Protein AF-A0AAV0ZUQ1-F1 (afdb_monomer)

InterPro domains:
  IPR038005 Virus X resistance protein-like, coiled-coil domain [cd14798] (12-111)
  IPR041118 Disease resistance, N-terminal [PF18052] (11-97)

Organism: Vicia faba (NCBI:txid3906)

Sequence (121 aa):
MDPSYLFGTAQFFIDKLASLAAEELSLALGVKQDLHEIEAKLSFIKAVLLDAEQKQNQNNSLREWLKQIKHILSTAEDVIDDFQCEALRKQVVNTSGSARRKELEVWERLHLQKLCLMIRV

Solvent-accessible surface area (backbone atoms only — not comparable to full-atom values): 6803 Å² total; per-residue (Å²): 133,66,70,67,58,58,51,54,52,51,49,53,51,50,55,51,50,51,51,53,52,51,51,54,50,50,52,52,50,50,52,52,50,52,51,52,52,50,50,53,51,50,54,50,51,51,53,54,48,54,60,45,61,76,48,26,90,81,32,71,68,55,38,53,52,50,53,53,48,53,52,53,51,52,57,53,50,52,56,52,51,54,51,52,52,53,53,51,52,53,52,58,64,68,67,62,82,69,86,73,63,57,68,62,52,47,53,52,46,54,49,51,53,48,54,62,54,62,70,62,123

Mean predicted aligned error: 13.47 Å

Secondary structure (DSSP, 8-state):
--HHHHHHHHHHHHHHHHHHHHHHHHHHHHHHHHHHHHHHHHHHHHHHHHHHHHHGGG-HHHHHHHHHHHHHHHHHHHHHHHHHHHHHHHHHHHHTTSTTTHHHHHHHHHHHHHHHHHS--

Foldseek 3Di:
DDPVVVVVVVVVVVVVVVVVVVVVVVVVVVVVVVVVVVVVVVVVVVVVLVVLVVCCVVDVVSVVVSVVVVVVVVVVVVVVLVVVVVVVVVVLVVPCPDPDCVVVVVVVVVVVVVVSVVVVD

pLDDT: mean 75.83, std 14.56, range [42.53, 94.81]

Structure (mmCIF, N/CA/C/O backbone):
data_AF-A0AAV0ZUQ1-F1
#
_entry.id   AF-A0AAV0ZUQ1-F1
#
loop_
_atom_site.group_PDB
_atom_site.id
_atom_site.type_symbol
_atom_site.label_atom_id
_atom_site.label_alt_id
_atom_site.label_comp_id
_atom_site.label_asym_id
_atom_site.label_entity_id
_atom_site.label_seq_id
_atom_site.pdbx_PDB_ins_code
_atom_site.Cartn_x
_atom_site.Cartn_y
_atom_site.Cartn_z
_atom_site.occupancy
_atom_site.B_iso_or_equiv
_atom_site.auth_seq_id
_atom_site.auth_comp_id
_atom_site.auth_asym_id
_atom_site.auth_atom_id
_atom_site.pdbx_PDB_model_num
ATOM 1 N N . MET A 1 1 ? 20.811 -2.745 -50.860 1.00 56.34 1 MET A N 1
ATOM 2 C CA . MET A 1 1 ? 19.714 -3.069 -49.926 1.00 56.34 1 MET A CA 1
ATOM 3 C C . MET A 1 1 ? 18.534 -2.190 -50.281 1.00 56.34 1 MET A C 1
ATOM 5 O O . MET A 1 1 ? 18.757 -1.015 -50.537 1.00 56.34 1 MET A O 1
ATOM 9 N N . ASP A 1 2 ? 17.336 -2.761 -50.362 1.00 68.69 2 ASP A N 1
ATOM 10 C CA . ASP A 1 2 ? 16.114 -2.026 -50.699 1.00 68.69 2 ASP A CA 1
ATOM 11 C C . ASP A 1 2 ? 15.679 -1.145 -49.503 1.00 68.69 2 ASP A C 1
ATOM 13 O O . ASP A 1 2 ? 15.557 -1.669 -48.391 1.00 68.69 2 ASP A O 1
ATOM 17 N N . PRO A 1 3 ? 15.468 0.174 -49.687 1.00 64.94 3 PRO A N 1
ATOM 18 C CA . PRO A 1 3 ? 14.940 1.070 -48.654 1.00 64.94 3 PRO A CA 1
ATOM 19 C C . PRO A 1 3 ? 13.660 0.572 -47.959 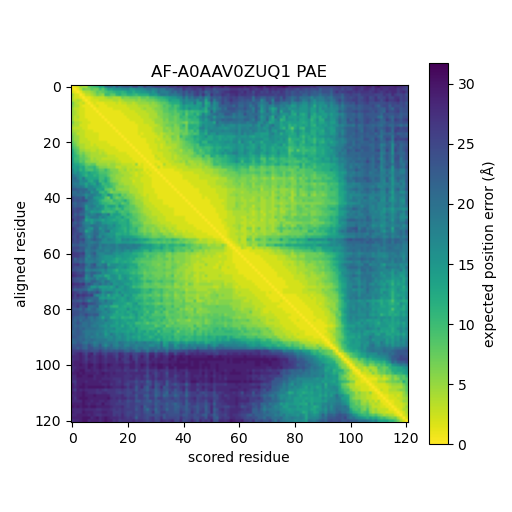1.00 64.94 3 PRO A C 1
ATOM 21 O O . PRO A 1 3 ? 13.445 0.879 -46.785 1.00 64.94 3 PRO A O 1
ATOM 24 N N . SER A 1 4 ? 12.840 -0.233 -48.645 1.00 72.06 4 SER A N 1
ATOM 25 C CA . SER A 1 4 ? 11.603 -0.815 -48.103 1.00 72.06 4 SER A CA 1
ATOM 26 C C . SER A 1 4 ? 11.843 -1.762 -46.914 1.00 72.06 4 SER A C 1
ATOM 28 O O . SER A 1 4 ? 11.047 -1.802 -45.973 1.00 72.06 4 SER A O 1
ATOM 30 N N . TYR A 1 5 ? 12.981 -2.464 -46.899 1.00 81.44 5 TYR A N 1
ATOM 31 C CA . TYR A 1 5 ? 13.359 -3.396 -45.833 1.00 81.44 5 TYR A CA 1
ATOM 32 C C . TYR A 1 5 ? 13.721 -2.667 -44.532 1.00 81.44 5 TYR A C 1
ATOM 34 O O . TYR A 1 5 ? 13.307 -3.071 -43.442 1.00 81.44 5 TYR A O 1
ATOM 42 N N . LEU A 1 6 ? 14.472 -1.566 -44.642 1.00 82.25 6 LEU A N 1
ATOM 43 C CA . LEU A 1 6 ? 14.847 -0.740 -43.491 1.00 82.25 6 LEU A CA 1
ATOM 44 C C . LEU A 1 6 ? 13.622 -0.055 -42.884 1.00 82.25 6 LEU A C 1
ATOM 46 O O . LEU A 1 6 ? 13.486 -0.023 -41.663 1.00 82.25 6 LEU A O 1
ATOM 50 N N . PHE A 1 7 ? 12.712 0.427 -43.734 1.00 86.19 7 PHE A N 1
ATOM 51 C CA . PHE A 1 7 ? 11.444 0.999 -43.296 1.00 86.19 7 PHE A CA 1
ATOM 52 C C . PHE A 1 7 ? 10.581 -0.028 -42.549 1.00 86.19 7 PHE A C 1
ATOM 54 O O . PHE A 1 7 ? 10.159 0.239 -41.426 1.00 86.19 7 PHE A O 1
ATOM 61 N N . GLY A 1 8 ? 10.379 -1.224 -43.115 1.00 88.56 8 GLY A N 1
ATOM 62 C CA . GLY A 1 8 ? 9.594 -2.278 -42.462 1.00 88.56 8 GLY A CA 1
ATOM 63 C C . GLY A 1 8 ? 10.193 -2.729 -41.127 1.00 88.56 8 GLY A C 1
ATOM 64 O O . GLY A 1 8 ? 9.471 -2.931 -40.152 1.00 88.56 8 GLY A O 1
ATOM 65 N N . THR A 1 9 ? 11.524 -2.808 -41.051 1.00 88.44 9 THR A N 1
ATOM 66 C CA . THR A 1 9 ? 12.229 -3.129 -39.802 1.00 88.44 9 THR A CA 1
ATOM 67 C C . THR A 1 9 ? 12.035 -2.030 -38.754 1.00 88.44 9 THR A C 1
ATOM 69 O O . THR A 1 9 ? 11.715 -2.332 -37.608 1.00 88.44 9 THR A O 1
ATOM 72 N N . ALA A 1 10 ? 12.191 -0.757 -39.130 1.00 89.81 10 ALA A N 1
ATOM 73 C CA . ALA A 1 10 ? 11.981 0.367 -38.219 1.00 89.81 10 ALA A CA 1
ATOM 74 C C . ALA A 1 10 ? 10.535 0.419 -37.702 1.00 89.81 10 ALA A C 1
ATOM 76 O O . ALA A 1 10 ? 10.327 0.561 -36.497 1.00 89.81 10 ALA A O 1
ATOM 77 N N . GLN A 1 11 ? 9.553 0.227 -38.587 1.00 91.12 11 GLN A N 1
ATOM 78 C CA . GLN A 1 11 ? 8.138 0.203 -38.220 1.00 91.12 11 GLN A CA 1
ATOM 79 C C . GLN A 1 11 ? 7.830 -0.918 -37.218 1.00 91.12 11 GLN A C 1
ATOM 81 O O . GLN A 1 11 ? 7.201 -0.663 -36.196 1.00 91.12 11 GLN A O 1
ATOM 86 N N . PHE A 1 12 ? 8.359 -2.127 -37.438 1.00 93.19 12 PHE A N 1
ATOM 87 C CA . PHE A 1 12 ? 8.193 -3.249 -36.510 1.00 93.19 12 PHE A CA 1
ATOM 88 C C . PHE A 1 12 ? 8.673 -2.921 -35.085 1.00 93.19 12 PHE A C 1
ATOM 90 O O . PHE A 1 12 ? 7.995 -3.240 -34.106 1.00 93.19 12 PHE A O 1
ATOM 97 N N . PHE A 1 13 ? 9.835 -2.275 -34.945 1.00 94.81 13 PHE A N 1
ATOM 98 C CA . PHE A 1 13 ? 10.343 -1.888 -33.627 1.00 94.81 13 PHE A CA 1
ATOM 99 C C . PHE A 1 13 ? 9.531 -0.758 -32.991 1.00 94.81 13 PHE A C 1
ATOM 101 O O . PHE A 1 13 ? 9.321 -0.793 -31.779 1.00 94.81 13 PHE A O 1
ATOM 108 N N . ILE A 1 14 ? 9.055 0.209 -33.781 1.00 92.94 14 ILE A N 1
ATOM 109 C CA . ILE A 1 14 ? 8.173 1.282 -33.300 1.00 92.94 14 ILE A CA 1
ATOM 110 C C . ILE A 1 14 ? 6.885 0.689 -32.728 1.00 92.94 14 ILE A C 1
ATOM 112 O O . ILE A 1 14 ? 6.536 0.991 -31.589 1.00 92.94 14 ILE A O 1
ATOM 116 N N . ASP A 1 15 ? 6.231 -0.204 -33.468 1.00 90.56 15 ASP A N 1
ATOM 117 C CA . ASP A 1 15 ? 4.979 -0.831 -33.037 1.00 90.56 15 ASP A CA 1
ATOM 118 C C . ASP A 1 15 ? 5.187 -1.665 -31.768 1.00 90.56 15 ASP A C 1
ATOM 120 O O . ASP A 1 15 ? 4.400 -1.595 -30.821 1.00 90.56 15 ASP A O 1
ATOM 124 N N . LYS A 1 16 ? 6.302 -2.404 -31.699 1.00 93.56 16 LYS A N 1
ATOM 125 C CA . LYS A 1 16 ? 6.652 -3.196 -30.517 1.00 93.56 16 LYS A CA 1
ATOM 126 C C . LYS A 1 16 ? 6.902 -2.322 -29.287 1.00 93.56 16 LYS A C 1
ATOM 128 O O . LYS A 1 16 ? 6.423 -2.651 -28.205 1.00 93.56 16 LYS A O 1
ATOM 133 N N . LEU A 1 17 ? 7.635 -1.219 -29.432 1.00 93.00 17 LEU A N 1
ATOM 134 C CA . LEU A 1 17 ? 7.886 -0.282 -28.333 1.00 93.00 17 LEU A CA 1
ATOM 135 C C . LEU A 1 17 ? 6.605 0.426 -27.888 1.00 93.00 17 LEU A C 1
ATOM 137 O O . LEU A 1 17 ? 6.394 0.587 -26.689 1.00 93.00 17 LEU A O 1
ATOM 141 N N . ALA A 1 18 ? 5.740 0.805 -28.830 1.00 89.50 18 ALA A N 1
ATOM 1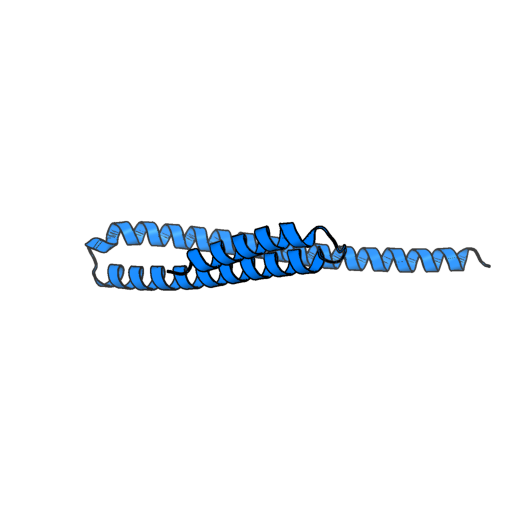42 C CA . ALA A 1 18 ? 4.446 1.403 -28.527 1.00 89.50 18 ALA A CA 1
ATOM 143 C C . ALA A 1 18 ? 3.547 0.439 -27.735 1.00 89.50 18 ALA A C 1
ATOM 145 O O . ALA A 1 18 ? 2.953 0.851 -26.742 1.00 89.50 18 ALA A O 1
ATOM 146 N N . SER A 1 19 ? 3.502 -0.844 -28.118 1.00 92.31 19 SER A N 1
ATOM 147 C CA . SER A 1 19 ? 2.755 -1.879 -27.386 1.00 92.31 19 SER A CA 1
ATOM 148 C C . SER A 1 19 ? 3.272 -2.050 -25.959 1.00 92.31 19 SER A C 1
ATOM 150 O O . SER A 1 19 ? 2.490 -1.997 -25.015 1.00 92.31 19 SER A O 1
ATOM 152 N N . LEU A 1 20 ? 4.592 -2.186 -25.788 1.00 90.38 20 LEU A N 1
ATOM 153 C CA . LEU A 1 20 ? 5.204 -2.327 -24.463 1.00 90.38 20 LEU A CA 1
ATOM 154 C C . LEU A 1 20 ? 4.936 -1.096 -23.586 1.00 90.38 20 LEU A C 1
ATOM 156 O O . LEU A 1 20 ? 4.574 -1.230 -22.422 1.00 90.38 20 LEU A O 1
ATOM 160 N N . ALA A 1 21 ? 5.057 0.110 -24.147 1.00 87.69 21 ALA A N 1
ATOM 161 C CA . ALA A 1 21 ? 4.749 1.340 -23.426 1.00 87.69 21 ALA A CA 1
ATOM 162 C C . ALA A 1 21 ? 3.268 1.417 -23.015 1.00 87.69 21 ALA A C 1
ATOM 164 O O . ALA A 1 21 ? 2.962 1.875 -21.915 1.00 87.69 21 ALA A O 1
ATOM 165 N N . ALA A 1 22 ? 2.350 0.960 -23.872 1.00 88.81 22 ALA A N 1
ATOM 166 C CA . ALA A 1 22 ? 0.922 0.931 -23.572 1.00 88.81 22 ALA A CA 1
ATOM 167 C C . ALA A 1 22 ? 0.579 -0.067 -22.451 1.00 88.81 22 ALA A C 1
ATOM 169 O O . ALA A 1 22 ? -0.243 0.249 -21.587 1.00 88.81 22 ALA A O 1
ATOM 170 N N . GLU A 1 23 ? 1.216 -1.239 -22.435 1.00 89.31 23 GLU A N 1
ATOM 171 C CA . GLU A 1 23 ? 1.063 -2.243 -21.374 1.00 89.31 23 GLU A CA 1
ATOM 172 C C . GLU A 1 23 ? 1.553 -1.708 -20.022 1.00 89.31 23 GLU A C 1
ATOM 174 O O . GLU A 1 23 ? 0.801 -1.721 -19.047 1.00 89.31 23 GLU A O 1
ATOM 179 N N . GLU A 1 24 ? 2.766 -1.151 -19.977 1.00 87.00 24 GLU A N 1
ATOM 180 C CA . GLU A 1 24 ? 3.344 -0.558 -18.762 1.00 87.00 24 GLU A CA 1
ATOM 181 C C . GLU A 1 24 ? 2.491 0.602 -18.225 1.00 87.00 24 GLU A C 1
ATOM 183 O O . GLU A 1 24 ? 2.215 0.684 -17.026 1.00 87.00 24 GLU A O 1
ATOM 188 N N . LEU A 1 25 ? 2.002 1.481 -19.108 1.00 89.56 25 LEU A N 1
ATOM 189 C CA . LEU A 1 25 ? 1.095 2.567 -18.724 1.00 89.56 25 LEU A CA 1
ATOM 190 C C . LEU A 1 25 ? -0.229 2.037 -18.171 1.00 89.56 25 LEU A C 1
ATOM 192 O O . LEU A 1 25 ? -0.733 2.575 -17.186 1.00 89.56 25 LEU A O 1
ATOM 196 N N . SER A 1 26 ? -0.787 0.989 -18.777 1.00 89.06 26 SER A N 1
ATOM 197 C CA . SER A 1 26 ? -2.038 0.378 -18.319 1.00 89.06 26 SER A CA 1
ATOM 198 C C . SER A 1 26 ? -1.880 -0.240 -16.930 1.00 89.06 26 SER A C 1
ATOM 200 O O . SER A 1 26 ? -2.731 -0.020 -16.069 1.00 89.06 26 SER A O 1
ATOM 202 N N . LEU A 1 27 ? -0.769 -0.940 -16.679 1.00 90.69 27 LEU A N 1
ATOM 203 C CA . LEU A 1 27 ? -0.438 -1.471 -15.354 1.00 90.69 27 LEU A CA 1
ATOM 204 C C . LEU A 1 27 ? -0.274 -0.344 -14.328 1.00 90.69 27 LEU A C 1
ATOM 206 O O . LEU A 1 27 ? -0.876 -0.398 -13.258 1.00 90.69 27 LEU A O 1
ATOM 210 N N . ALA A 1 28 ? 0.482 0.707 -14.659 1.00 86.44 28 ALA A N 1
ATOM 211 C CA . ALA A 1 28 ? 0.697 1.842 -13.764 1.00 86.44 28 ALA A CA 1
ATOM 212 C C . ALA A 1 28 ? -0.610 2.586 -13.430 1.00 86.44 28 ALA A C 1
ATOM 214 O O . ALA A 1 28 ? -0.834 2.967 -12.278 1.00 86.44 28 ALA A O 1
ATOM 215 N N . LEU A 1 29 ? -1.489 2.780 -14.419 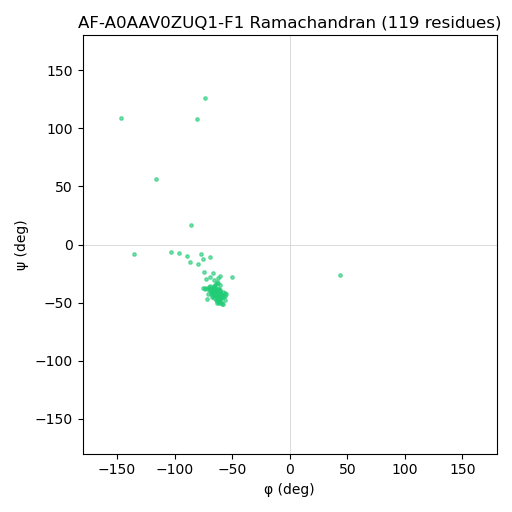1.00 89.25 29 LEU A N 1
ATOM 216 C CA . LEU A 1 29 ? -2.811 3.374 -14.215 1.00 89.25 29 LEU A CA 1
ATOM 217 C C . LEU A 1 29 ? -3.716 2.476 -13.367 1.00 89.25 29 LEU A C 1
ATOM 219 O O . LEU A 1 29 ? -4.378 2.994 -12.469 1.00 89.25 29 LEU A O 1
ATOM 223 N N . GLY A 1 30 ? -3.704 1.161 -13.605 1.00 90.25 30 GLY A N 1
ATOM 224 C CA . GLY A 1 30 ? -4.432 0.183 -12.794 1.00 90.25 30 GLY A CA 1
ATOM 225 C C . GLY A 1 30 ? -4.011 0.242 -11.326 1.00 90.25 30 GLY A C 1
ATOM 226 O O . GLY A 1 30 ? -4.843 0.485 -10.458 1.00 90.25 30 GLY A O 1
ATOM 227 N N . VAL A 1 31 ? -2.704 0.179 -11.053 1.00 84.38 31 VAL A N 1
ATOM 228 C CA . VAL A 1 31 ? -2.154 0.304 -9.690 1.00 84.38 31 VAL A CA 1
ATOM 229 C C . VAL A 1 31 ? -2.544 1.634 -9.037 1.00 84.38 31 VAL A C 1
ATOM 231 O O . VAL A 1 31 ? -2.893 1.670 -7.858 1.00 84.38 31 VAL A O 1
ATOM 234 N N . LYS A 1 32 ? -2.512 2.745 -9.786 1.00 79.81 32 LYS A N 1
ATOM 235 C CA . LYS A 1 32 ? -2.935 4.056 -9.271 1.00 79.81 32 LYS A CA 1
ATOM 236 C C . LYS A 1 32 ? -4.414 4.061 -8.877 1.00 79.81 32 LYS A C 1
ATOM 238 O O . LYS A 1 32 ? -4.771 4.664 -7.865 1.00 79.81 32 LYS A O 1
ATOM 243 N N . GLN A 1 33 ? -5.265 3.429 -9.679 1.00 90.69 33 GLN A N 1
ATOM 244 C CA . GLN A 1 33 ? -6.694 3.327 -9.407 1.00 90.69 33 GLN A CA 1
ATOM 245 C C . GLN A 1 33 ? -6.967 2.453 -8.178 1.00 90.69 33 GLN A C 1
ATOM 247 O O . GLN A 1 33 ? -7.714 2.881 -7.297 1.00 90.69 33 GLN A O 1
ATOM 252 N N . ASP A 1 34 ? -6.302 1.302 -8.072 1.00 85.75 34 ASP A N 1
ATOM 253 C CA . ASP A 1 34 ? -6.397 0.415 -6.910 1.00 85.75 34 ASP A CA 1
ATOM 254 C C . ASP A 1 34 ? -5.978 1.138 -5.623 1.00 85.75 34 ASP A C 1
ATOM 256 O O . ASP A 1 34 ? -6.671 1.063 -4.606 1.00 85.75 34 ASP A O 1
ATOM 260 N N . LEU 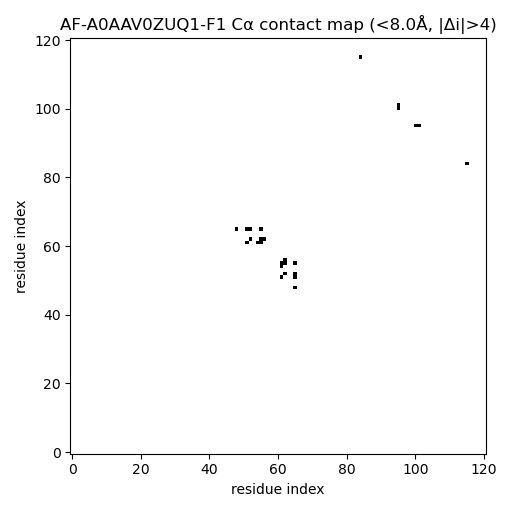A 1 35 ? -4.881 1.905 -5.668 1.00 79.69 35 LEU A N 1
ATOM 261 C CA . LEU A 1 35 ? -4.414 2.689 -4.523 1.00 79.69 35 LEU A CA 1
ATOM 262 C C . LEU A 1 35 ? -5.452 3.727 -4.077 1.00 79.69 35 LEU A C 1
ATOM 264 O O . LEU A 1 35 ? -5.714 3.857 -2.883 1.00 79.69 35 LEU A O 1
ATOM 268 N N . HIS A 1 36 ? -6.075 4.431 -5.024 1.00 86.06 36 HIS A N 1
ATOM 269 C CA . HIS A 1 36 ? -7.127 5.400 -4.720 1.00 86.06 36 HIS A CA 1
ATOM 270 C C . HIS A 1 36 ? -8.374 4.728 -4.118 1.00 86.06 36 HIS A C 1
ATOM 272 O O . HIS A 1 36 ? -9.003 5.264 -3.205 1.00 86.06 36 HIS A O 1
ATOM 278 N N . GLU A 1 37 ? -8.743 3.534 -4.590 1.00 89.94 37 GLU A N 1
ATOM 279 C CA . GLU A 1 37 ? -9.851 2.768 -4.010 1.00 89.94 37 GLU A CA 1
ATOM 280 C C . GLU A 1 37 ? -9.536 2.303 -2.579 1.00 89.94 37 GLU A C 1
ATOM 282 O O . GLU A 1 37 ? -10.390 2.391 -1.690 1.00 89.94 37 GLU A O 1
ATOM 287 N N . ILE A 1 38 ? -8.305 1.849 -2.333 1.00 83.19 38 ILE A N 1
ATOM 288 C CA . ILE A 1 38 ? -7.823 1.495 -0.994 1.00 83.19 38 ILE A CA 1
ATOM 289 C C . ILE A 1 38 ? -7.861 2.722 -0.071 1.00 83.19 38 ILE A C 1
ATOM 291 O O . ILE A 1 38 ? -8.381 2.623 1.041 1.00 83.19 38 ILE A O 1
ATOM 295 N N . GLU A 1 39 ? -7.396 3.887 -0.527 1.00 81.25 39 GLU A N 1
ATOM 296 C CA . GLU A 1 39 ? -7.429 5.141 0.239 1.00 81.25 39 GLU A CA 1
ATOM 297 C C . GLU A 1 39 ? -8.861 5.546 0.626 1.00 81.25 39 GLU A C 1
ATOM 299 O O . GLU A 1 39 ? -9.131 5.892 1.784 1.00 81.25 39 GLU A O 1
ATOM 304 N N . ALA A 1 40 ? -9.808 5.441 -0.311 1.00 88.12 40 ALA A N 1
ATOM 305 C CA . ALA A 1 40 ? -11.216 5.727 -0.055 1.00 88.12 40 ALA A CA 1
ATOM 306 C C . ALA A 1 40 ? -11.817 4.765 0.988 1.00 88.12 40 ALA A C 1
ATOM 308 O O . ALA A 1 40 ? -12.498 5.201 1.923 1.00 88.12 40 ALA A O 1
ATOM 309 N N . LYS A 1 41 ? -11.528 3.461 0.877 1.00 83.50 41 LYS A N 1
ATOM 310 C CA . LYS A 1 41 ? -11.973 2.445 1.848 1.00 83.50 41 LYS A CA 1
ATOM 311 C C . LYS A 1 41 ? -11.383 2.689 3.236 1.00 83.50 41 LYS A C 1
ATOM 313 O O . LYS A 1 41 ? -12.114 2.634 4.224 1.00 83.50 41 LYS A O 1
ATOM 318 N N . LEU A 1 42 ? -10.091 3.000 3.327 1.00 82.75 42 LEU A N 1
ATOM 319 C CA . LEU A 1 42 ? -9.432 3.294 4.602 1.00 82.75 42 LEU A CA 1
ATOM 320 C C . LEU A 1 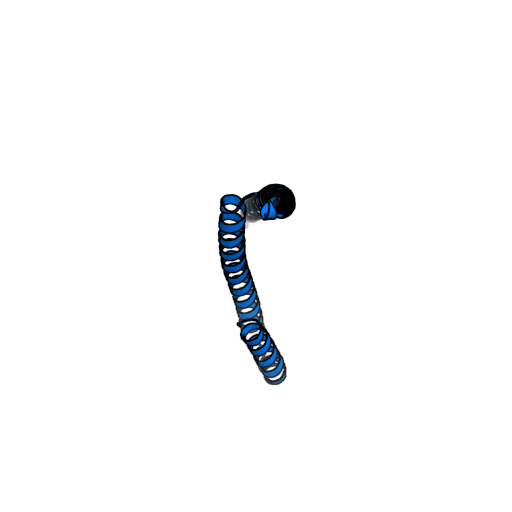42 ? -9.985 4.570 5.243 1.00 82.75 42 LEU A C 1
ATOM 322 O O . LEU A 1 42 ? -10.204 4.598 6.453 1.00 82.75 42 LEU A O 1
ATOM 326 N N . SER A 1 43 ? -10.291 5.594 4.444 1.00 82.44 43 SER A N 1
ATOM 327 C CA . SER A 1 43 ? -10.948 6.817 4.925 1.00 82.44 43 SER A CA 1
ATOM 328 C C . SER A 1 43 ? -12.330 6.531 5.514 1.00 82.44 43 SER A C 1
ATOM 330 O O . SER A 1 43 ? -12.665 7.042 6.584 1.00 82.44 43 SER A O 1
ATOM 332 N N . PHE A 1 44 ? -13.113 5.663 4.866 1.00 82.69 44 PHE A N 1
ATOM 333 C CA . PHE A 1 44 ? -14.401 5.214 5.393 1.00 82.69 44 PHE A CA 1
ATOM 334 C C . PHE A 1 44 ? -14.245 4.440 6.710 1.00 82.69 44 PHE A C 1
ATOM 336 O O . PHE A 1 44 ? -14.911 4.761 7.695 1.00 82.69 44 PHE A O 1
ATOM 343 N N . ILE A 1 45 ? -13.328 3.467 6.764 1.00 80.81 45 ILE A N 1
ATOM 344 C CA . ILE A 1 45 ? -13.036 2.697 7.984 1.00 80.81 45 ILE A CA 1
ATOM 345 C C . ILE A 1 45 ? -12.614 3.635 9.119 1.00 80.81 45 ILE A C 1
ATOM 347 O O . ILE A 1 45 ? -13.118 3.512 10.233 1.00 80.81 45 ILE A O 1
ATOM 351 N N . LYS A 1 46 ? -11.751 4.619 8.843 1.00 77.88 46 LYS A N 1
ATOM 352 C CA . LYS A 1 46 ? -11.319 5.623 9.822 1.00 77.88 46 LYS A CA 1
ATOM 353 C C . LYS A 1 46 ? -12.500 6.404 10.399 1.00 77.88 46 LYS A C 1
ATOM 355 O O . LYS A 1 46 ? -12.559 6.579 11.612 1.00 77.88 46 LYS A O 1
ATOM 360 N N . ALA A 1 47 ? -13.440 6.845 9.563 1.00 79.75 47 ALA A N 1
ATOM 361 C CA . ALA A 1 47 ? -14.635 7.547 10.031 1.00 79.75 47 ALA A CA 1
ATOM 362 C C . ALA A 1 47 ? -15.486 6.663 10.961 1.00 79.75 47 ALA A C 1
ATOM 364 O O . ALA A 1 47 ? -15.854 7.092 12.053 1.00 79.75 47 ALA A O 1
ATOM 365 N N . VAL A 1 48 ? -15.716 5.400 10.581 1.00 83.75 48 VAL A N 1
ATOM 366 C CA . VAL A 1 48 ? -16.456 4.433 11.412 1.00 83.75 48 VAL A CA 1
ATOM 367 C C . VAL A 1 48 ? -15.744 4.174 12.743 1.00 83.75 48 VAL A C 1
ATOM 369 O O . VAL A 1 48 ? -16.395 4.111 13.786 1.00 83.75 48 VAL A O 1
ATOM 372 N N . LEU A 1 49 ? -14.415 4.044 12.733 1.00 79.94 49 LEU A N 1
ATOM 373 C CA . LEU A 1 49 ? -13.627 3.830 13.948 1.00 79.94 49 LEU A CA 1
ATOM 374 C C . LEU A 1 49 ? -13.660 5.039 14.885 1.00 79.94 49 LEU A C 1
ATOM 376 O O . LEU A 1 49 ? -13.794 4.845 16.090 1.00 79.94 49 LEU A O 1
ATOM 380 N N . LEU A 1 50 ? -13.600 6.264 14.353 1.00 80.81 50 LEU A N 1
ATOM 381 C CA . LEU A 1 50 ? -13.725 7.490 15.149 1.00 80.81 50 LEU A CA 1
ATOM 382 C C . LEU A 1 50 ? -15.084 7.564 15.854 1.00 80.81 50 LEU A C 1
ATOM 384 O O . LEU A 1 50 ? -15.146 7.801 17.063 1.00 80.81 50 LEU A O 1
ATOM 388 N N . ASP A 1 51 ? -16.167 7.296 15.126 1.00 82.12 51 ASP A N 1
ATOM 389 C CA . ASP A 1 51 ? -17.520 7.268 15.685 1.00 82.12 51 ASP A CA 1
ATOM 390 C C . ASP A 1 51 ? -17.685 6.170 16.745 1.00 82.12 51 ASP A C 1
ATOM 392 O O . ASP A 1 51 ? -18.347 6.364 17.772 1.00 82.12 51 ASP A O 1
ATOM 396 N N . ALA A 1 52 ? -17.089 5.001 16.505 1.00 79.44 52 ALA A N 1
ATOM 397 C CA . ALA A 1 52 ? -17.111 3.883 17.434 1.00 79.44 52 ALA A CA 1
ATOM 398 C C . ALA A 1 52 ? -16.310 4.184 18.711 1.00 79.44 52 ALA A C 1
ATOM 400 O O . ALA A 1 52 ? -16.772 3.878 19.813 1.00 79.44 52 ALA A O 1
ATOM 401 N N . GLU A 1 53 ? -15.140 4.814 18.597 1.00 78.69 53 GLU A N 1
ATOM 402 C CA . GLU A 1 53 ? -14.273 5.138 19.732 1.00 78.69 53 GLU A CA 1
ATOM 403 C C . GLU A 1 53 ? -14.918 6.155 20.683 1.00 78.69 53 GLU A C 1
ATOM 405 O O . GLU A 1 53 ? -14.817 6.006 21.904 1.00 78.69 53 GLU A O 1
ATOM 410 N N . GLN A 1 54 ? -15.678 7.119 20.152 1.00 88.31 54 GLN A N 1
ATOM 411 C CA . GLN A 1 54 ? -16.476 8.055 20.956 1.00 88.31 54 GLN A CA 1
ATOM 412 C C . GLN A 1 54 ? -17.560 7.348 21.785 1.00 88.31 54 GLN A C 1
ATOM 414 O O . GLN A 1 54 ? -17.884 7.771 22.896 1.00 88.31 54 GLN A O 1
ATOM 419 N N . LYS A 1 55 ? -18.115 6.248 21.263 1.00 86.81 55 LYS A N 1
ATOM 420 C CA . LYS A 1 55 ? -19.223 5.498 21.880 1.00 86.81 55 LYS A CA 1
ATOM 421 C C . LYS A 1 55 ? -18.754 4.302 22.716 1.00 86.81 55 LYS A C 1
ATOM 423 O O . LYS A 1 55 ? -19.557 3.697 23.427 1.00 86.81 55 LYS A O 1
ATOM 428 N N . GLN A 1 56 ? -17.460 3.966 22.692 1.00 81.50 56 GLN A N 1
ATOM 429 C CA . GLN A 1 56 ? -16.929 2.728 23.284 1.00 81.50 56 GLN A CA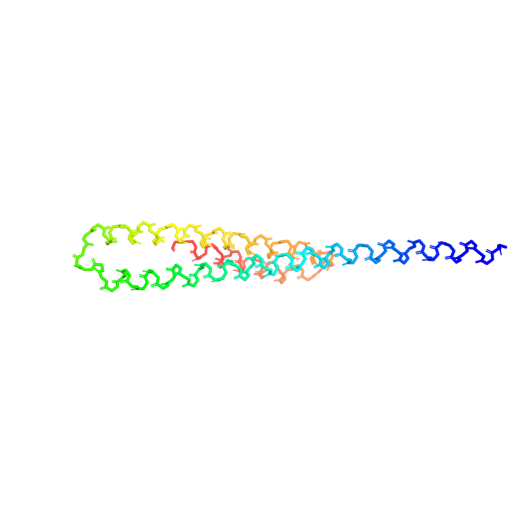 1
ATOM 430 C C . GLN A 1 56 ? -17.161 2.600 24.797 1.00 81.50 56 GLN A C 1
ATOM 432 O O . GLN A 1 56 ? -17.215 1.496 25.333 1.00 81.50 56 GLN A O 1
ATOM 437 N N . ASN A 1 57 ? -17.275 3.720 25.515 1.00 83.44 57 ASN A N 1
ATOM 438 C CA . ASN A 1 57 ? -17.454 3.717 26.970 1.00 83.44 57 ASN A CA 1
ATOM 439 C C . ASN A 1 57 ? -18.873 3.338 27.399 1.00 83.44 57 ASN A C 1
ATOM 441 O O . ASN A 1 57 ? -19.098 3.050 28.569 1.00 83.44 57 ASN A O 1
ATOM 445 N N . GLN A 1 58 ? -19.808 3.322 26.451 1.00 87.06 58 GLN A N 1
ATOM 446 C CA . GLN A 1 58 ? -21.220 3.039 26.686 1.00 87.06 58 GLN A CA 1
ATOM 447 C C . GLN A 1 58 ? -21.602 1.615 26.256 1.00 87.06 58 GLN A C 1
ATOM 449 O O . GLN A 1 58 ? -22.723 1.181 26.505 1.00 87.06 58 GLN A O 1
ATOM 454 N N . ASN A 1 59 ? -20.689 0.873 25.615 1.00 88.00 59 ASN A N 1
ATOM 455 C CA . ASN A 1 59 ? -20.963 -0.466 25.104 1.00 88.00 59 ASN A CA 1
ATOM 456 C C . ASN A 1 59 ? -19.719 -1.369 25.178 1.00 88.00 59 ASN A C 1
ATOM 458 O O . ASN A 1 59 ? -18.781 -1.236 24.392 1.00 88.00 59 ASN A O 1
ATOM 462 N N . ASN A 1 60 ? -19.753 -2.341 26.094 1.00 87.88 60 ASN A N 1
ATOM 463 C CA . ASN A 1 60 ? -18.663 -3.299 26.302 1.00 87.88 60 ASN A CA 1
ATOM 464 C C . ASN A 1 60 ? -18.365 -4.155 25.059 1.00 87.88 60 ASN A C 1
ATOM 466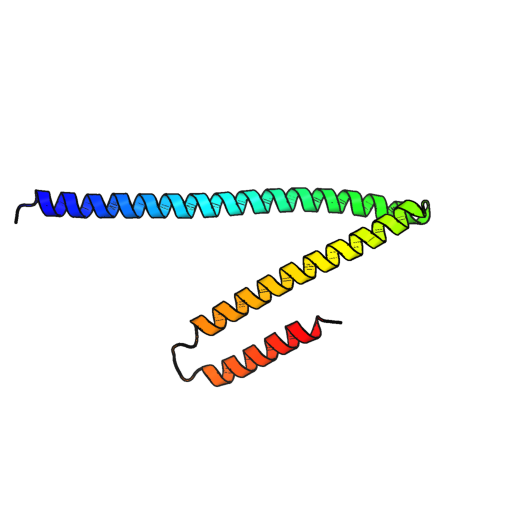 O O . ASN A 1 60 ? -17.201 -4.443 24.794 1.00 87.88 60 ASN A O 1
ATOM 470 N N . SER A 1 61 ? -19.385 -4.518 24.275 1.00 85.25 61 SER A N 1
ATOM 471 C CA . SER A 1 61 ? -19.195 -5.301 23.044 1.00 85.25 61 SER A CA 1
ATOM 472 C C . SER A 1 61 ? -18.505 -4.473 21.962 1.00 85.25 61 SER A C 1
ATOM 474 O O . SER A 1 61 ? -17.611 -4.965 21.282 1.00 85.25 61 SER A O 1
ATOM 476 N N . LEU A 1 62 ? -18.863 -3.189 21.847 1.00 84.75 62 LEU A N 1
ATOM 477 C CA . LEU A 1 62 ? -18.211 -2.255 20.926 1.00 84.75 62 LEU A CA 1
ATOM 478 C C . LEU A 1 62 ? -16.747 -2.015 21.311 1.00 84.75 62 LEU A C 1
ATOM 480 O O . LEU A 1 62 ? -15.876 -1.995 20.446 1.00 84.75 62 LEU A O 1
ATOM 484 N N . ARG A 1 63 ? -16.467 -1.871 22.611 1.00 85.62 63 ARG A N 1
ATOM 485 C CA . ARG A 1 63 ? -15.100 -1.742 23.129 1.00 85.62 63 ARG A CA 1
ATOM 486 C C . ARG A 1 63 ? -14.248 -2.962 22.785 1.00 85.62 63 ARG A C 1
ATOM 488 O O . ARG A 1 63 ? -13.104 -2.801 22.372 1.00 85.62 63 ARG A O 1
ATOM 495 N N . GLU A 1 64 ? -14.785 -4.165 22.959 1.00 88.31 64 GLU A N 1
ATOM 496 C CA . GLU A 1 64 ? -14.047 -5.391 22.650 1.00 88.31 64 GLU A CA 1
ATOM 497 C C . GLU A 1 64 ? -13.824 -5.558 21.142 1.00 88.31 64 GLU A C 1
ATOM 499 O O . GLU A 1 64 ? -12.719 -5.879 20.709 1.00 88.31 64 GLU A O 1
ATOM 504 N N . TRP A 1 65 ? -14.827 -5.228 20.329 1.00 89.50 65 TRP A N 1
ATOM 505 C CA . TRP A 1 65 ? -14.698 -5.198 18.873 1.00 89.50 65 TRP A CA 1
ATOM 506 C C . TRP A 1 65 ? -13.624 -4.201 18.397 1.00 89.50 65 TRP A C 1
ATOM 508 O O . TRP A 1 65 ? -12.788 -4.542 17.561 1.00 89.50 65 TRP A O 1
ATOM 518 N N . LEU A 1 66 ? -13.562 -3.002 18.989 1.00 82.69 66 LEU A N 1
ATOM 519 C CA . LEU A 1 66 ? -12.524 -2.009 18.684 1.00 82.69 66 LEU A CA 1
ATOM 520 C C . LEU A 1 66 ? -11.111 -2.491 19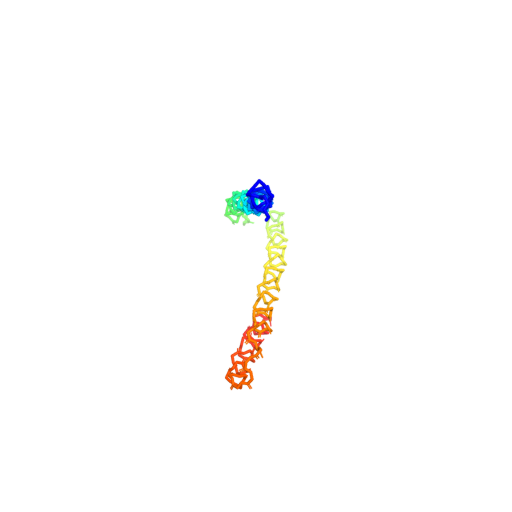.028 1.00 82.69 66 LEU A C 1
ATOM 522 O O . LEU A 1 66 ? -10.180 -2.214 18.273 1.00 82.69 66 LEU A O 1
ATOM 526 N N . LYS A 1 67 ? -10.927 -3.221 20.136 1.00 84.69 67 LYS A N 1
ATOM 527 C CA . LYS A 1 67 ? -9.619 -3.814 20.463 1.00 84.69 67 LYS A CA 1
ATOM 528 C C . LYS A 1 67 ? -9.170 -4.808 19.395 1.00 84.69 67 LYS A C 1
ATOM 530 O O . LYS A 1 67 ? -8.008 -4.780 19.000 1.00 84.69 67 LYS A O 1
ATOM 535 N N . GLN A 1 68 ? -10.081 -5.655 18.915 1.00 84.44 68 GLN A N 1
ATOM 536 C CA . GLN A 1 68 ? -9.767 -6.636 17.874 1.00 84.44 68 GLN A CA 1
ATOM 537 C C . GLN A 1 68 ? -9.370 -5.955 16.561 1.00 84.44 68 GLN A C 1
ATOM 539 O O . GLN A 1 68 ? -8.402 -6.365 15.930 1.00 84.44 68 GLN A O 1
ATOM 544 N N . ILE A 1 69 ? -10.049 -4.870 16.176 1.00 84.00 69 ILE A N 1
ATOM 545 C CA . ILE A 1 69 ? -9.668 -4.119 14.972 1.00 84.00 69 ILE A CA 1
ATOM 546 C C . ILE A 1 69 ? -8.313 -3.444 15.131 1.00 84.00 69 ILE A C 1
ATOM 548 O O . ILE A 1 69 ? -7.514 -3.507 14.204 1.00 84.00 69 ILE A O 1
ATOM 552 N N . LYS A 1 70 ? -8.026 -2.840 16.290 1.00 79.50 70 LYS A N 1
ATOM 553 C CA . LYS A 1 70 ? -6.701 -2.259 16.557 1.00 79.50 70 LYS A CA 1
ATOM 554 C C . LYS A 1 70 ? -5.599 -3.307 16.375 1.00 79.50 70 LYS A C 1
ATOM 556 O O . LYS A 1 70 ? -4.617 -3.025 15.707 1.00 79.50 70 LYS A O 1
ATOM 561 N N . HIS A 1 71 ? -5.812 -4.529 16.864 1.00 81.31 71 HIS A N 1
ATOM 562 C CA . HIS A 1 71 ? -4.878 -5.634 16.648 1.00 81.31 71 HIS A CA 1
ATOM 563 C C . HIS A 1 71 ? -4.713 -5.998 15.161 1.00 81.31 71 HIS A C 1
ATOM 565 O O . HIS A 1 71 ? -3.593 -6.178 14.694 1.00 81.31 71 HIS A O 1
ATOM 571 N N . ILE A 1 72 ? -5.810 -6.106 14.403 1.00 81.25 72 ILE A N 1
ATOM 572 C CA . ILE A 1 72 ? -5.758 -6.420 12.963 1.00 81.25 72 ILE A CA 1
ATOM 573 C C . ILE A 1 72 ? -5.014 -5.326 12.184 1.00 81.25 72 ILE A C 1
ATOM 575 O O . ILE A 1 72 ? -4.215 -5.645 11.306 1.00 81.25 72 ILE A O 1
ATOM 579 N N . LEU A 1 73 ? -5.255 -4.052 12.509 1.00 79.19 73 LEU A N 1
ATOM 580 C CA . LEU A 1 73 ? -4.558 -2.926 11.887 1.00 79.19 73 LEU A CA 1
ATOM 581 C C . LEU A 1 73 ? -3.053 -2.976 12.167 1.00 79.19 73 LEU A C 1
ATOM 583 O O . LEU A 1 73 ? -2.282 -2.825 11.227 1.00 79.19 73 LEU A O 1
ATOM 587 N N . SER A 1 74 ? -2.638 -3.294 13.396 1.00 77.69 74 SER A N 1
ATOM 588 C CA . SER A 1 74 ? -1.216 -3.475 13.719 1.00 77.69 74 SER A CA 1
ATOM 589 C C . SER A 1 74 ? -0.568 -4.608 12.917 1.00 77.69 74 SER A C 1
ATOM 591 O O . SER A 1 74 ? 0.535 -4.453 12.414 1.00 77.69 74 SER A O 1
ATOM 593 N N . THR A 1 75 ? -1.269 -5.727 12.702 1.00 80.62 75 THR A N 1
ATOM 594 C CA . THR A 1 75 ? -0.757 -6.799 11.826 1.00 80.62 75 THR A CA 1
ATOM 595 C C . THR A 1 75 ? -0.616 -6.343 10.369 1.00 80.62 75 THR A C 1
ATOM 597 O O . THR A 1 75 ? 0.285 -6.788 9.663 1.00 80.62 75 THR A O 1
ATOM 600 N N . ALA A 1 76 ? -1.505 -5.472 9.888 1.00 79.62 76 ALA A N 1
ATOM 601 C CA . ALA A 1 76 ? -1.403 -4.922 8.539 1.00 79.62 76 ALA A CA 1
ATOM 602 C C . ALA A 1 76 ? -0.232 -3.931 8.406 1.00 79.62 76 ALA A C 1
ATOM 604 O O . ALA A 1 76 ? 0.438 -3.933 7.374 1.00 79.62 76 ALA A O 1
ATOM 605 N N . GLU A 1 77 ? 0.032 -3.126 9.439 1.00 77.69 77 GLU A N 1
ATOM 606 C CA . GLU A 1 77 ? 1.204 -2.241 9.520 1.00 77.69 77 GLU A CA 1
ATOM 607 C C . GLU A 1 77 ? 2.511 -3.044 9.433 1.00 77.69 77 GLU A C 1
ATOM 609 O O . GLU A 1 77 ? 3.349 -2.726 8.591 1.00 77.69 77 GLU A O 1
ATOM 614 N N . ASP A 1 78 ? 2.630 -4.156 10.168 1.00 80.38 78 ASP A N 1
ATOM 615 C CA . ASP A 1 78 ? 3.809 -5.037 10.107 1.00 80.38 78 ASP A CA 1
ATOM 616 C C . ASP A 1 78 ? 4.104 -5.533 8.676 1.00 80.38 78 ASP A C 1
ATOM 618 O O . ASP A 1 78 ? 5.252 -5.567 8.232 1.00 80.38 78 ASP A O 1
ATOM 622 N N . VAL A 1 79 ? 3.062 -5.900 7.919 1.00 81.50 79 VAL A N 1
ATOM 623 C CA . VAL A 1 79 ? 3.203 -6.361 6.524 1.00 81.50 79 VAL A CA 1
ATOM 624 C C . VAL A 1 79 ? 3.678 -5.231 5.605 1.00 81.50 79 VAL A C 1
ATOM 626 O O . VAL A 1 79 ? 4.462 -5.469 4.681 1.00 81.50 79 VAL A O 1
ATOM 629 N N . ILE A 1 80 ? 3.208 -4.002 5.838 1.00 77.50 80 ILE A N 1
ATOM 630 C CA . ILE A 1 80 ? 3.642 -2.820 5.084 1.00 77.50 80 ILE A CA 1
ATOM 631 C C . ILE A 1 80 ? 5.118 -2.528 5.375 1.00 77.50 80 ILE A C 1
ATOM 633 O O . ILE A 1 80 ? 5.888 -2.298 4.439 1.00 77.50 80 ILE A O 1
ATOM 637 N N . ASP A 1 81 ? 5.523 -2.590 6.640 1.00 78.50 81 ASP A N 1
ATOM 638 C CA . ASP A 1 81 ? 6.903 -2.358 7.064 1.00 78.50 81 ASP A CA 1
ATOM 639 C C . ASP A 1 81 ? 7.863 -3.414 6.493 1.00 78.50 81 ASP A C 1
ATOM 641 O O . ASP A 1 81 ? 8.935 -3.074 5.978 1.00 78.50 81 ASP A O 1
ATOM 645 N N . ASP A 1 82 ? 7.458 -4.688 6.476 1.00 81.00 82 ASP A N 1
ATOM 646 C CA . ASP A 1 82 ? 8.223 -5.773 5.850 1.00 81.00 82 ASP A CA 1
ATOM 647 C C . ASP A 1 82 ? 8.418 -5.530 4.341 1.00 81.00 82 ASP A C 1
ATOM 649 O O . ASP A 1 82 ? 9.515 -5.723 3.800 1.00 81.00 82 ASP A O 1
ATOM 653 N N . PHE A 1 83 ? 7.381 -5.047 3.648 1.00 77.12 83 PHE A N 1
ATOM 654 C CA . PHE A 1 83 ? 7.472 -4.711 2.226 1.00 77.12 83 PHE A CA 1
ATOM 655 C C . PHE A 1 83 ? 8.433 -3.541 1.968 1.00 77.12 83 PHE A C 1
ATOM 657 O O . PHE A 1 83 ? 9.255 -3.603 1.048 1.00 77.12 83 PHE A O 1
ATOM 664 N N . GLN A 1 84 ? 8.372 -2.487 2.789 1.00 75.19 84 GLN A N 1
ATOM 665 C CA . GLN A 1 84 ? 9.291 -1.347 2.700 1.00 75.19 84 GLN A CA 1
ATOM 666 C C . GLN A 1 84 ? 10.743 -1.771 2.951 1.00 75.19 84 GLN A C 1
ATOM 668 O O . GLN A 1 84 ? 11.649 -1.372 2.212 1.00 75.19 84 GLN A O 1
ATOM 673 N N . CYS A 1 85 ? 10.966 -2.628 3.947 1.00 78.69 85 CYS A N 1
ATOM 674 C CA . CYS A 1 85 ? 12.280 -3.175 4.263 1.00 78.69 85 CYS A CA 1
ATOM 675 C C . CYS A 1 85 ? 12.861 -3.973 3.082 1.00 78.69 85 CYS A C 1
ATOM 677 O O . CYS A 1 85 ? 14.013 -3.773 2.683 1.00 78.69 85 CYS A O 1
ATOM 679 N N . GLU A 1 86 ? 12.053 -4.828 2.455 1.00 77.31 86 GLU A N 1
ATOM 680 C CA . GLU A 1 86 ? 12.470 -5.621 1.298 1.00 77.31 86 GLU A CA 1
ATOM 681 C C . GLU A 1 86 ? 12.751 -4.749 0.060 1.00 77.31 86 GLU A C 1
ATOM 683 O O . GLU A 1 86 ? 13.705 -5.007 -0.685 1.00 77.31 86 GLU A O 1
ATOM 688 N N . ALA A 1 87 ? 11.974 -3.683 -0.151 1.00 76.88 87 ALA A N 1
ATOM 689 C CA . ALA A 1 87 ? 12.220 -2.714 -1.218 1.00 76.88 87 ALA A CA 1
ATOM 690 C C . ALA A 1 87 ? 13.573 -2.001 -1.037 1.00 76.88 87 ALA A C 1
ATOM 692 O O . ALA A 1 87 ? 14.378 -1.953 -1.974 1.00 76.88 87 ALA A O 1
ATOM 693 N N . LEU A 1 88 ? 13.866 -1.532 0.182 1.00 76.31 88 LEU A N 1
ATOM 694 C CA . LEU A 1 88 ? 15.161 -0.940 0.528 1.00 76.31 88 LEU A CA 1
ATOM 695 C C . LEU A 1 88 ? 16.299 -1.944 0.322 1.00 76.31 88 LEU A C 1
ATOM 697 O O . LEU A 1 88 ? 17.307 -1.617 -0.307 1.00 76.31 88 LEU A O 1
ATOM 701 N N . ARG A 1 89 ? 16.130 -3.197 0.765 1.00 73.00 89 ARG A N 1
ATOM 702 C CA . ARG A 1 89 ? 17.127 -4.264 0.580 1.00 73.00 89 ARG A CA 1
ATOM 703 C C . ARG A 1 89 ? 17.481 -4.462 -0.894 1.00 73.00 89 ARG A C 1
ATOM 705 O O . ARG A 1 89 ? 18.665 -4.515 -1.235 1.00 73.00 89 ARG A O 1
ATOM 712 N N . LYS A 1 90 ? 16.475 -4.547 -1.770 1.00 73.12 90 LYS A N 1
ATOM 713 C CA . LYS A 1 90 ? 16.668 -4.685 -3.224 1.00 73.12 90 LYS A CA 1
ATOM 714 C C . LYS A 1 90 ? 17.406 -3.488 -3.816 1.00 73.12 90 LYS A C 1
ATOM 716 O O . LYS A 1 90 ? 18.292 -3.684 -4.649 1.00 73.12 90 LYS A O 1
ATOM 721 N N . GLN A 1 91 ? 17.104 -2.275 -3.354 1.00 72.56 91 GLN A N 1
ATOM 722 C CA . GLN A 1 91 ? 17.809 -1.072 -3.784 1.00 72.56 91 GLN A CA 1
ATOM 723 C C . GLN A 1 91 ? 19.307 -1.177 -3.480 1.00 72.56 91 GLN A C 1
ATOM 725 O O . GLN A 1 91 ? 20.108 -1.047 -4.400 1.00 72.56 91 GLN A O 1
ATOM 730 N N . VAL A 1 92 ? 19.699 -1.513 -2.243 1.00 70.31 92 VAL A N 1
ATOM 731 C CA . VAL A 1 92 ? 21.127 -1.552 -1.870 1.00 70.31 92 VAL A CA 1
ATOM 732 C C . VAL A 1 92 ? 21.906 -2.696 -2.538 1.00 70.31 92 VAL A C 1
ATOM 734 O O . VAL A 1 92 ? 23.118 -2.593 -2.757 1.00 70.31 92 VAL A O 1
ATOM 737 N N . VAL A 1 93 ? 21.245 -3.810 -2.867 1.00 70.56 93 VAL A N 1
ATOM 738 C CA . VAL A 1 93 ? 21.861 -4.915 -3.627 1.00 70.56 93 VAL A CA 1
ATOM 739 C C . VAL A 1 93 ? 22.144 -4.495 -5.073 1.00 70.56 93 VAL A C 1
ATOM 741 O O . VAL A 1 93 ? 23.211 -4.805 -5.599 1.00 70.56 93 VAL A O 1
ATOM 744 N N . ASN A 1 94 ? 21.252 -3.722 -5.690 1.00 63.75 94 ASN A N 1
ATOM 745 C CA . ASN A 1 94 ? 21.424 -3.260 -7.067 1.00 63.75 94 ASN A CA 1
ATOM 746 C C . ASN A 1 94 ? 22.505 -2.166 -7.207 1.00 63.75 94 ASN A C 1
ATOM 748 O O . ASN A 1 94 ? 23.179 -2.106 -8.235 1.00 63.75 94 ASN A O 1
ATOM 752 N N . THR A 1 95 ? 22.743 -1.336 -6.183 1.00 59.94 95 THR A N 1
ATOM 753 C CA . THR A 1 95 ? 23.768 -0.267 -6.222 1.00 59.94 95 THR A CA 1
ATOM 754 C C . THR A 1 95 ? 25.204 -0.751 -5.982 1.00 59.94 95 THR A C 1
ATOM 756 O O . THR A 1 95 ? 26.163 -0.055 -6.323 1.00 59.94 95 THR A O 1
ATOM 759 N N . SER A 1 96 ? 25.403 -1.956 -5.438 1.00 57.09 96 SER A N 1
ATOM 760 C CA . SER A 1 96 ? 26.713 -2.418 -4.943 1.00 57.09 96 SER A CA 1
ATOM 761 C C . SER A 1 96 ? 27.634 -3.054 -6.010 1.00 57.09 96 SER A C 1
ATOM 763 O O . SER A 1 96 ? 28.667 -3.655 -5.688 1.00 57.09 96 SER A O 1
ATOM 765 N N . GLY A 1 97 ? 27.349 -2.832 -7.298 1.00 52.25 97 GLY A N 1
ATOM 766 C CA . GLY A 1 97 ? 28.208 -3.208 -8.431 1.00 52.25 97 GLY A CA 1
ATOM 767 C C . GLY A 1 97 ? 29.522 -2.413 -8.582 1.00 52.25 97 GLY A C 1
ATOM 768 O O . GLY A 1 97 ? 30.391 -2.846 -9.330 1.00 52.25 97 GLY A O 1
ATOM 769 N N . SER A 1 98 ? 29.745 -1.301 -7.858 1.00 54.00 98 SER A N 1
ATOM 770 C CA . SER A 1 98 ? 30.964 -0.458 -7.983 1.00 54.00 98 SER A CA 1
ATOM 771 C C . SER A 1 98 ? 31.836 -0.397 -6.707 1.00 54.00 98 SER A C 1
ATOM 773 O O . SER A 1 98 ? 32.133 0.642 -6.129 1.00 54.00 98 SER A O 1
ATOM 775 N N . ALA A 1 99 ? 32.241 -1.581 -6.251 1.00 53.78 99 ALA A N 1
ATOM 776 C CA . ALA A 1 99 ? 33.446 -1.949 -5.480 1.00 53.78 99 ALA A CA 1
ATOM 777 C C . ALA A 1 99 ? 34.016 -1.154 -4.264 1.00 53.78 99 ALA A C 1
ATOM 779 O O . ALA A 1 99 ? 34.648 -1.819 -3.452 1.00 53.78 99 ALA A O 1
ATOM 780 N N . ARG A 1 100 ? 33.852 0.159 -4.033 1.00 49.91 100 ARG A N 1
ATOM 781 C CA . ARG A 1 100 ? 34.559 0.856 -2.911 1.00 49.91 100 ARG A CA 1
ATOM 782 C C . ARG A 1 100 ? 33.733 1.814 -2.048 1.00 49.91 100 ARG A C 1
ATOM 784 O O . ARG A 1 100 ? 34.192 2.216 -0.990 1.00 49.91 100 ARG A O 1
ATOM 791 N N . ARG A 1 101 ? 32.487 2.108 -2.427 1.00 47.22 101 ARG A N 1
ATOM 792 C CA . ARG A 1 101 ? 31.513 2.855 -1.594 1.00 47.22 101 ARG A CA 1
ATOM 793 C C . ARG A 1 101 ? 30.880 1.998 -0.481 1.00 47.22 101 ARG A C 1
ATOM 795 O O . ARG A 1 101 ? 30.193 2.491 0.406 1.00 47.22 101 ARG A O 1
ATOM 802 N N . LYS A 1 102 ? 31.167 0.697 -0.540 1.00 47.69 102 LYS A N 1
ATOM 803 C CA . LYS A 1 102 ? 30.541 -0.387 0.217 1.00 47.69 102 LYS A CA 1
ATOM 804 C C . LYS A 1 102 ? 30.722 -0.277 1.729 1.00 47.69 102 LYS A C 1
ATOM 806 O O . LYS A 1 102 ? 29.860 -0.747 2.448 1.00 47.69 102 LYS A O 1
ATOM 811 N N . GLU A 1 103 ? 31.797 0.335 2.218 1.00 44.44 103 GLU A N 1
ATOM 812 C CA . GLU A 1 103 ? 32.075 0.409 3.661 1.00 44.44 103 GLU A CA 1
ATOM 813 C C . GLU A 1 103 ? 31.175 1.434 4.379 1.00 44.44 103 GLU A C 1
ATOM 815 O O . GLU A 1 103 ? 30.663 1.157 5.460 1.00 44.44 103 GLU A O 1
ATOM 820 N N . LEU A 1 104 ? 30.875 2.566 3.730 1.00 44.94 104 LEU A N 1
ATOM 821 C CA . LEU A 1 104 ? 29.885 3.546 4.202 1.00 44.94 104 LEU A CA 1
ATOM 822 C C . LEU A 1 104 ? 28.446 3.034 4.015 1.00 44.94 104 LEU A C 1
ATOM 824 O O . LEU A 1 104 ? 27.631 3.166 4.922 1.00 44.94 104 LEU A O 1
ATOM 828 N N . GLU A 1 105 ? 28.158 2.338 2.910 1.00 54.38 105 GLU A N 1
ATOM 829 C CA . GLU A 1 105 ? 26.864 1.664 2.705 1.00 54.38 105 GLU A CA 1
ATOM 830 C C . GLU A 1 105 ? 26.625 0.499 3.682 1.00 54.38 105 GLU A C 1
ATOM 832 O O . GLU A 1 105 ? 25.481 0.107 3.900 1.00 54.38 105 GLU A O 1
ATOM 837 N N . VAL A 1 106 ? 27.680 -0.112 4.237 1.00 53.78 106 VAL A N 1
ATOM 838 C CA . VAL A 1 106 ? 27.575 -1.142 5.286 1.00 53.78 106 VAL A CA 1
ATOM 839 C C . VAL A 1 106 ? 27.185 -0.504 6.615 1.00 53.78 106 VAL A C 1
ATOM 841 O O . VAL A 1 106 ? 26.350 -1.065 7.318 1.00 53.78 106 VAL A O 1
ATOM 844 N N . TRP A 1 107 ? 27.700 0.688 6.926 1.00 50.25 107 TRP A N 1
ATOM 845 C CA . TRP A 1 107 ? 27.253 1.460 8.086 1.00 50.25 107 TRP A CA 1
ATOM 846 C C . TRP A 1 107 ? 25.820 1.981 7.922 1.00 50.25 107 TRP A C 1
ATOM 848 O O . TRP A 1 107 ? 25.030 1.827 8.848 1.00 50.25 107 TRP A O 1
ATOM 858 N N . GLU A 1 108 ? 25.435 2.487 6.746 1.00 53.53 108 GLU A N 1
ATOM 859 C CA . GLU A 1 108 ? 24.039 2.868 6.463 1.00 53.53 108 GLU A CA 1
ATOM 860 C C . GLU A 1 108 ? 23.093 1.657 6.493 1.00 53.53 108 GLU A C 1
ATOM 862 O O . GLU A 1 108 ? 22.017 1.737 7.083 1.00 53.53 108 GLU A O 1
ATOM 867 N N . ARG A 1 109 ? 23.505 0.494 5.962 1.00 53.66 109 ARG A N 1
ATOM 868 C CA . ARG A 1 109 ? 22.734 -0.761 6.068 1.00 53.66 109 ARG A CA 1
ATOM 869 C C . ARG A 1 109 ? 22.589 -1.251 7.498 1.00 53.66 109 ARG A C 1
ATOM 871 O O . ARG A 1 109 ? 21.484 -1.595 7.893 1.00 53.66 109 ARG A O 1
ATOM 878 N N . LEU A 1 110 ? 23.671 -1.304 8.273 1.00 54.09 110 LEU A N 1
ATOM 879 C CA . LEU A 1 110 ? 23.613 -1.741 9.670 1.00 54.09 110 LEU A CA 1
ATOM 880 C C . LEU A 1 110 ? 22.800 -0.765 10.524 1.00 54.09 110 LEU A C 1
ATOM 882 O O . LEU A 1 110 ? 22.145 -1.189 11.474 1.00 54.09 110 LEU A O 1
ATOM 886 N N . HIS A 1 111 ? 22.800 0.521 10.170 1.00 58.72 111 HIS A N 1
ATOM 887 C CA . HIS A 1 111 ? 21.984 1.524 10.833 1.00 58.72 111 HIS A CA 1
ATOM 888 C C . HIS A 1 111 ? 20.495 1.368 10.500 1.00 58.72 111 HIS A C 1
ATOM 890 O O . HIS A 1 111 ? 19.689 1.323 11.428 1.00 58.72 111 HIS A O 1
ATOM 896 N N . LEU A 1 112 ? 20.138 1.194 9.222 1.00 54.56 112 LEU A N 1
ATOM 897 C CA . LEU A 1 112 ? 18.760 0.947 8.775 1.00 54.56 112 LEU A CA 1
ATOM 898 C C . LEU A 1 112 ? 18.218 -0.389 9.298 1.00 54.56 112 LEU A C 1
ATOM 900 O O . LEU A 1 112 ? 17.091 -0.455 9.770 1.00 54.56 112 LEU A O 1
ATOM 904 N N . GLN A 1 113 ? 19.041 -1.438 9.313 1.00 53.81 113 GLN A N 1
ATOM 905 C CA . GLN A 1 113 ? 18.660 -2.749 9.832 1.00 53.81 113 GLN A CA 1
ATOM 906 C C . GLN A 1 113 ? 18.480 -2.730 11.358 1.00 53.81 113 GLN A C 1
ATOM 908 O O . GLN A 1 113 ? 17.563 -3.369 11.868 1.00 53.81 113 GLN A O 1
ATOM 913 N N . LYS A 1 114 ? 19.292 -1.952 12.092 1.00 57.19 114 LYS A N 1
ATOM 914 C CA . LYS A 1 114 ? 19.047 -1.677 13.517 1.00 57.19 114 LYS A CA 1
ATOM 915 C C . LYS A 1 114 ? 17.790 -0.841 13.740 1.00 57.19 114 LYS A C 1
ATOM 917 O O . LYS A 1 114 ? 17.074 -1.140 14.679 1.00 57.19 114 LYS A O 1
ATOM 922 N N . LEU A 1 115 ? 17.502 0.156 12.905 1.00 50.34 115 LEU A N 1
ATOM 923 C CA . LEU A 1 115 ? 16.269 0.950 12.987 1.00 50.34 115 LEU A CA 1
ATOM 924 C C . LEU A 1 115 ? 15.019 0.087 12.746 1.00 50.34 115 LEU A C 1
ATOM 926 O O . LEU A 1 115 ? 14.097 0.149 13.550 1.00 50.34 115 LEU A O 1
ATOM 930 N N . CYS A 1 116 ? 15.025 -0.793 11.739 1.00 50.84 116 CYS A N 1
ATOM 931 C CA . CYS A 1 116 ? 13.939 -1.753 11.497 1.00 50.84 116 CYS A CA 1
ATOM 932 C C . CYS A 1 116 ? 13.791 -2.789 12.629 1.00 50.84 116 CYS A C 1
ATOM 934 O O . CYS A 1 116 ? 12.680 -3.183 12.961 1.00 50.84 116 CYS A O 1
ATOM 936 N N . LEU A 1 117 ? 14.894 -3.219 13.256 1.00 47.09 117 LEU A N 1
ATOM 937 C CA . LEU A 1 117 ? 14.859 -4.118 14.421 1.00 47.09 117 LEU A CA 1
ATOM 938 C C . LEU A 1 117 ? 14.416 -3.423 15.717 1.00 47.09 117 LEU A C 1
ATOM 940 O O . LEU A 1 117 ? 13.939 -4.100 16.617 1.00 47.09 117 LEU A O 1
ATOM 944 N N . MET A 1 118 ? 14.5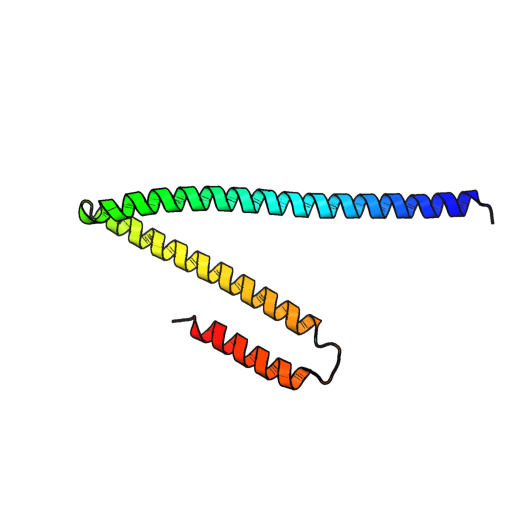79 -2.104 15.820 1.00 48.75 118 MET A N 1
ATOM 945 C CA . MET A 1 118 ? 14.262 -1.312 17.014 1.00 48.75 118 MET A CA 1
ATOM 946 C C . MET A 1 118 ? 12.811 -0.800 17.026 1.00 48.75 118 MET A C 1
ATOM 948 O O . MET A 1 118 ? 12.360 -0.303 18.049 1.00 48.75 118 MET A O 1
ATOM 952 N N . ILE A 1 119 ? 12.083 -0.931 15.909 1.00 42.53 119 ILE A N 1
ATOM 953 C CA . ILE A 1 119 ? 10.623 -0.721 15.831 1.00 42.53 119 ILE A CA 1
ATOM 954 C C . ILE A 1 119 ? 9.861 -2.014 16.197 1.00 42.53 119 ILE A C 1
ATOM 956 O O . ILE A 1 119 ? 8.683 -1.970 16.543 1.00 42.53 119 ILE A O 1
ATOM 960 N N . ARG A 1 120 ? 10.540 -3.172 16.217 1.00 50.38 120 ARG A N 1
ATOM 961 C CA . ARG A 1 120 ? 10.003 -4.405 16.803 1.00 50.38 120 ARG A CA 1
ATOM 962 C C . ARG A 1 120 ? 10.177 -4.372 18.331 1.00 50.38 120 ARG A C 1
ATOM 964 O O . ARG A 1 120 ? 11.276 -4.625 18.820 1.00 50.38 120 ARG A O 1
ATOM 971 N N . VAL A 1 121 ? 9.041 -4.196 19.018 1.00 45.38 121 VAL A N 1
ATOM 972 C CA . VAL A 1 121 ? 8.772 -4.246 20.480 1.00 45.38 121 VAL A CA 1
ATOM 973 C C . VAL A 1 121 ? 8.907 -2.923 21.230 1.00 45.38 121 VAL A C 1
ATOM 975 O O . VAL A 1 121 ? 10.034 -2.401 21.357 1.00 45.38 121 VAL A O 1
#

Radius of gyration: 25.12 Å; Cα contacts (8 Å, |Δi|>4): 13; chains: 1; bounding box: 56×15×78 Å